Protein AF-A0A1A6HH06-F1 (afdb_monomer_lite)

InterPro domains:
  IPR000832 GPCR, family 2, secretin-like [PF00002] (2-68)
  IPR017981 GPCR, family 2-like, 7TM [PS50261] (1-87)

Foldseek 3Di:
DPPVPVVVLVVVLVVLVVVLVVCVVVCVVPDDDPPSVVVNVVVVVVSVVVVVVVVVVVVVVVVVVVVVVVVVVVVVVVVVCVVVVPD

Secondary structure (DSSP, 8-sta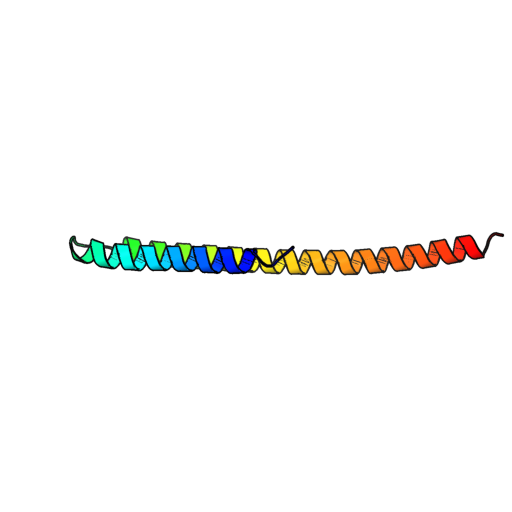te):
--SSHHHHHHHHHHHHHHHHHHHHHHHTTSS--HHHHHHHHHHHHHHHHHHHHHHHHHHHHHHHHHHHHHHHHHHHHHHHHHHHS--

Radius of gyration: 24.96 Å; chains: 1; bounding box: 42×17×80 Å

Sequence (87 aa):
PIQNTSTTLHLQLSICLFLADLLFLTGINRTEPKVLCSLIAGMLHYLYLASFMWMFLEGLHLFLTVRNLKVANYSNSGRFKKRFMYP

Organism: Neotoma lepida (NCBI:txid56216)

pLDDT: mean 72.63, std 11.3, range [42.53, 92.06]

Structure (mmCIF, N/CA/C/O backbone):
data_AF-A0A1A6HH06-F1
#
_entry.id   AF-A0A1A6HH06-F1
#
loop_
_atom_site.group_PDB
_atom_site.id
_atom_site.type_symbol
_atom_site.label_atom_id
_atom_site.label_alt_id
_atom_site.label_comp_id
_atom_site.label_asym_id
_atom_site.label_entity_id
_atom_site.label_seq_id
_atom_site.pdbx_PDB_ins_code
_atom_site.Cartn_x
_atom_site.Cartn_y
_atom_site.Cartn_z
_atom_site.occupancy
_atom_site.B_iso_or_equiv
_atom_site.auth_seq_id
_atom_site.auth_comp_id
_atom_site.auth_asym_id
_atom_site.auth_atom_id
_atom_site.pdbx_PDB_model_num
ATOM 1 N N . PRO A 1 1 ? -1.960 9.263 -18.474 1.00 42.53 1 PRO A N 1
ATOM 2 C CA . PRO A 1 1 ? -3.234 8.732 -17.926 1.00 42.53 1 PRO A CA 1
ATOM 3 C C . PRO A 1 1 ? -3.037 7.820 -16.691 1.00 42.53 1 PRO A C 1
ATOM 5 O O . PRO A 1 1 ? -3.581 6.725 -16.653 1.00 42.53 1 PRO A O 1
ATOM 8 N N . ILE A 1 2 ? -2.262 8.254 -15.681 1.00 43.94 2 ILE A N 1
ATOM 9 C CA . ILE A 1 2 ? -1.821 7.344 -14.596 1.00 43.94 2 ILE A CA 1
ATOM 10 C C . ILE A 1 2 ? -1.692 8.042 -13.227 1.00 43.94 2 ILE A C 1
ATOM 12 O O . ILE A 1 2 ? -0.886 7.650 -12.397 1.00 43.94 2 ILE A O 1
ATOM 16 N N . GLN A 1 3 ? -2.460 9.104 -12.965 1.00 53.53 3 GLN A N 1
ATOM 17 C CA . GLN A 1 3 ? -2.347 9.847 -11.695 1.00 53.53 3 GLN A CA 1
ATOM 18 C C . GLN A 1 3 ? -3.459 9.530 -10.681 1.00 53.53 3 GLN A C 1
ATOM 20 O O . GLN A 1 3 ? -3.537 10.189 -9.652 1.00 53.53 3 GLN A O 1
ATOM 25 N N . ASN A 1 4 ? -4.318 8.533 -10.944 1.00 61.00 4 ASN A N 1
ATOM 26 C CA . ASN A 1 4 ? -5.500 8.281 -10.107 1.00 61.00 4 ASN A CA 1
ATOM 27 C C . ASN A 1 4 ? -5.377 7.051 -9.180 1.00 61.00 4 ASN A C 1
ATOM 29 O O . ASN A 1 4 ? -6.075 6.945 -8.178 1.00 61.00 4 ASN A O 1
ATOM 33 N N . THR A 1 5 ? -4.474 6.109 -9.451 1.00 64.31 5 THR A N 1
ATOM 34 C CA . THR A 1 5 ? -4.390 4.857 -8.671 1.00 64.31 5 THR A CA 1
ATOM 35 C C . THR A 1 5 ? -3.892 5.112 -7.248 1.00 64.31 5 THR A C 1
ATOM 37 O O . THR A 1 5 ? -4.497 4.634 -6.292 1.00 64.31 5 THR A O 1
ATOM 40 N N . SER A 1 6 ? -2.874 5.963 -7.089 1.00 65.06 6 SER A N 1
ATOM 41 C CA . SER A 1 6 ? -2.356 6.369 -5.778 1.00 65.06 6 SER A CA 1
ATOM 42 C C . SER A 1 6 ? -3.374 7.178 -4.969 1.00 65.06 6 SER A C 1
ATOM 44 O O . SER A 1 6 ? -3.572 6.913 -3.786 1.00 65.06 6 SER A O 1
ATOM 46 N N . THR A 1 7 ? -4.071 8.133 -5.592 1.00 65.62 7 THR A N 1
ATOM 47 C CA . THR A 1 7 ? -5.076 8.966 -4.907 1.00 65.62 7 THR A CA 1
ATOM 48 C C . THR A 1 7 ? -6.282 8.154 -4.456 1.00 65.62 7 THR A C 1
ATOM 50 O O . THR A 1 7 ? -6.760 8.352 -3.342 1.00 65.62 7 THR A O 1
ATOM 53 N N . THR A 1 8 ? -6.729 7.194 -5.269 1.00 69.38 8 THR A N 1
ATOM 54 C CA . THR A 1 8 ? -7.824 6.284 -4.899 1.00 69.38 8 THR A CA 1
ATOM 55 C C . THR A 1 8 ? -7.427 5.412 -3.708 1.00 69.38 8 THR A C 1
ATOM 57 O O . THR A 1 8 ? -8.228 5.203 -2.802 1.00 69.38 8 THR A O 1
ATOM 60 N N . LEU A 1 9 ? -6.167 4.971 -3.651 1.00 72.56 9 LEU A N 1
ATOM 61 C CA . LEU A 1 9 ? -5.655 4.150 -2.556 1.00 72.56 9 LEU A CA 1
ATOM 62 C C . LEU A 1 9 ? -5.585 4.924 -1.238 1.00 72.56 9 LEU A C 1
ATOM 64 O O . LEU A 1 9 ? -6.038 4.427 -0.211 1.00 72.56 9 LEU A O 1
ATOM 68 N N . HIS A 1 10 ? -5.097 6.166 -1.277 1.00 73.19 10 HIS A N 1
ATOM 69 C CA . HIS A 1 10 ? -5.078 7.059 -0.115 1.00 73.19 10 HIS A CA 1
ATOM 70 C C . HIS A 1 10 ? -6.487 7.411 0.383 1.00 73.19 10 HIS A C 1
ATOM 72 O O . HIS A 1 10 ? -6.699 7.487 1.595 1.00 73.19 10 HIS A O 1
ATOM 78 N N . LEU A 1 11 ? -7.451 7.587 -0.529 1.00 77.62 11 LEU A N 1
ATOM 79 C CA . LEU A 1 11 ? -8.861 7.798 -0.191 1.00 77.62 11 LEU A CA 1
ATOM 80 C C . LEU A 1 11 ? -9.478 6.556 0.455 1.00 77.62 11 LEU A C 1
ATOM 82 O O . LEU A 1 11 ? -10.105 6.678 1.501 1.00 77.62 11 LEU A O 1
ATOM 86 N N . GLN A 1 12 ? -9.257 5.368 -0.116 1.00 75.56 12 GLN A N 1
ATOM 87 C CA . GLN A 1 12 ? -9.765 4.106 0.427 1.00 75.56 12 GLN A CA 1
ATOM 88 C C . GLN A 1 12 ? -9.221 3.860 1.843 1.00 75.56 12 GLN A C 1
ATOM 90 O O . GLN A 1 12 ? -9.980 3.518 2.744 1.00 75.56 12 GLN A O 1
ATOM 95 N N . LEU A 1 13 ? -7.924 4.113 2.057 1.00 74.88 13 LEU A N 1
ATOM 96 C CA . LEU A 1 13 ? -7.260 3.970 3.356 1.00 74.88 13 LEU A CA 1
ATOM 97 C C . LEU A 1 13 ? -7.746 5.024 4.364 1.00 74.88 13 LEU A C 1
ATOM 99 O O . LEU A 1 13 ? -8.049 4.675 5.502 1.00 74.88 13 LEU A O 1
ATOM 103 N N . SER A 1 14 ? -7.889 6.288 3.939 1.00 79.31 14 SER A N 1
ATOM 104 C CA . SER A 1 14 ? -8.445 7.361 4.782 1.00 79.31 14 SER A CA 1
ATOM 105 C C . SER A 1 14 ? -9.888 7.080 5.181 1.00 79.31 14 SER A C 1
ATOM 107 O O . SER A 1 14 ? -10.244 7.290 6.332 1.00 79.31 14 SER A O 1
ATOM 109 N N . ILE A 1 15 ? -10.712 6.567 4.265 1.00 81.38 15 ILE A N 1
ATOM 110 C CA . ILE A 1 15 ? -12.102 6.187 4.541 1.00 81.38 15 ILE A CA 1
ATOM 111 C C . ILE A 1 15 ? -12.154 4.995 5.500 1.00 81.38 15 ILE A C 1
ATOM 113 O O . ILE A 1 15 ? -12.945 5.019 6.437 1.00 81.38 15 ILE A O 1
ATOM 117 N N . CYS A 1 16 ? -11.299 3.982 5.325 1.00 78.19 16 CYS A N 1
ATOM 118 C CA . CYS A 1 16 ? -11.204 2.854 6.255 1.00 78.19 16 CYS A CA 1
ATOM 119 C C . CYS A 1 16 ? -10.773 3.295 7.663 1.00 78.19 16 CYS A C 1
ATOM 121 O O . CYS A 1 16 ? -11.367 2.845 8.639 1.00 78.19 16 CYS A O 1
ATOM 123 N N . LEU A 1 17 ? -9.782 4.187 7.777 1.00 77.44 17 LEU A N 1
ATOM 124 C CA . LEU A 1 17 ? -9.358 4.764 9.059 1.00 77.44 17 LEU A CA 1
ATOM 125 C C . LEU A 1 17 ? -10.437 5.656 9.670 1.00 77.44 17 LEU A C 1
ATOM 127 O O . LEU A 1 17 ? -10.679 5.592 10.867 1.00 77.44 17 LEU A O 1
ATOM 131 N N . PHE A 1 18 ? -11.130 6.448 8.857 1.00 83.31 18 PHE A N 1
ATOM 132 C CA . PHE A 1 18 ? -12.223 7.285 9.333 1.00 83.31 1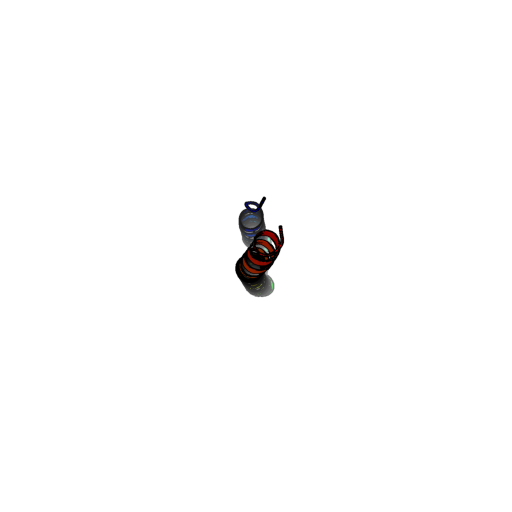8 PHE A CA 1
ATOM 133 C C . PHE A 1 18 ? -13.388 6.439 9.848 1.00 83.31 18 PHE A C 1
ATOM 135 O O . PHE A 1 18 ? -13.906 6.705 10.923 1.00 83.31 18 PHE A O 1
ATOM 142 N N . LEU A 1 19 ? -13.766 5.379 9.129 1.00 79.00 19 LEU A N 1
ATOM 143 C CA . LEU A 1 19 ? -14.768 4.411 9.581 1.00 79.00 19 LEU A CA 1
ATOM 144 C C . LEU A 1 19 ? -14.327 3.695 10.857 1.00 79.00 19 LEU A C 1
ATOM 146 O O . LEU A 1 19 ? -15.156 3.485 11.734 1.00 79.00 19 LEU A O 1
ATOM 150 N N . ALA A 1 20 ? -13.046 3.344 10.980 1.00 73.81 20 ALA A N 1
ATOM 151 C CA . ALA A 1 20 ? -12.483 2.766 12.194 1.00 73.81 20 ALA A CA 1
ATOM 152 C C . ALA A 1 20 ? -12.634 3.692 13.404 1.00 73.81 20 ALA A C 1
ATOM 154 O O . ALA A 1 20 ? -13.128 3.259 14.443 1.00 73.81 20 ALA A O 1
ATOM 155 N N . ASP A 1 21 ? -12.248 4.957 13.251 1.00 72.94 21 ASP A N 1
ATOM 156 C CA . ASP A 1 21 ? -12.318 5.966 14.306 1.00 72.94 21 ASP A CA 1
ATOM 157 C C . ASP A 1 21 ? -13.774 6.313 14.644 1.00 72.94 21 ASP A C 1
ATOM 159 O O . ASP A 1 21 ? -14.151 6.379 15.809 1.00 72.94 21 ASP A O 1
ATOM 163 N N . LEU A 1 22 ? -14.639 6.427 13.632 1.00 80.25 22 LEU A N 1
ATOM 164 C CA . LEU A 1 22 ? -16.068 6.691 13.799 1.00 80.25 22 LEU A CA 1
ATOM 165 C C . LEU A 1 22 ? -16.770 5.520 14.497 1.00 80.25 22 LEU A C 1
ATOM 167 O O . LEU A 1 22 ? -17.579 5.748 15.398 1.00 80.25 22 LEU A O 1
ATOM 171 N N . LEU A 1 23 ? -16.426 4.275 14.148 1.00 71.25 23 LEU A N 1
ATOM 172 C CA . LEU A 1 23 ? -16.894 3.068 14.836 1.00 71.25 23 LEU A CA 1
ATOM 173 C C . LEU A 1 23 ? -16.328 2.948 16.252 1.00 71.25 23 LEU A C 1
ATOM 175 O O . LEU A 1 23 ? -17.031 2.476 17.139 1.00 71.25 23 LEU A O 1
ATOM 179 N N . PHE A 1 24 ? -15.095 3.390 16.497 1.00 66.31 24 PHE A N 1
ATOM 180 C CA . PHE A 1 24 ? -14.526 3.460 17.842 1.00 66.31 24 PHE A CA 1
ATOM 181 C C . PHE A 1 24 ? -15.281 4.483 18.705 1.00 66.31 24 PHE A C 1
ATOM 183 O O . PHE A 1 24 ? -15.694 4.173 19.824 1.00 66.31 24 PHE A O 1
ATOM 190 N N . LEU A 1 25 ? -15.557 5.665 18.147 1.00 71.69 25 LEU A N 1
ATOM 191 C CA . LEU A 1 25 ? -16.291 6.744 18.804 1.00 71.69 25 LEU A CA 1
ATOM 192 C C . LEU A 1 25 ? -17.759 6.370 19.085 1.00 71.69 25 LEU A C 1
ATOM 194 O O . LEU A 1 25 ? -18.282 6.688 20.150 1.00 71.69 25 LEU A O 1
ATOM 198 N N . THR A 1 26 ? -18.424 5.656 18.167 1.00 70.12 26 THR A N 1
ATOM 199 C CA . THR A 1 26 ? -19.802 5.154 18.367 1.00 70.12 26 THR A CA 1
ATOM 200 C C . THR A 1 26 ? -19.868 3.881 19.215 1.00 70.12 26 THR A C 1
ATOM 202 O O . THR A 1 26 ? -20.822 3.706 19.972 1.00 70.12 26 THR A O 1
ATOM 205 N N . GLY A 1 27 ? -18.857 3.013 19.141 1.00 64.81 27 GLY A N 1
ATOM 206 C CA . GLY A 1 27 ? -18.750 1.770 19.908 1.00 64.81 27 GLY A CA 1
ATOM 207 C C . GLY A 1 27 ? -18.404 1.982 21.382 1.00 64.81 27 GLY A C 1
ATOM 208 O O . GLY A 1 27 ? -18.836 1.204 22.225 1.00 64.81 27 GLY A O 1
ATOM 209 N N . ILE A 1 28 ? -17.724 3.075 21.746 1.00 60.31 28 ILE A N 1
ATOM 210 C CA . ILE A 1 28 ? -17.540 3.465 23.158 1.00 60.31 28 ILE A CA 1
ATOM 211 C C . ILE A 1 28 ? -18.882 3.626 23.891 1.00 60.31 28 ILE A C 1
ATOM 213 O O . ILE A 1 28 ? -18.970 3.347 25.085 1.00 60.31 28 ILE A O 1
ATOM 217 N N . ASN A 1 29 ? -19.949 4.002 23.181 1.00 60.88 29 ASN A N 1
ATOM 218 C CA . ASN A 1 29 ? -21.285 4.118 23.762 1.00 60.88 29 ASN A CA 1
ATOM 219 C C . ASN A 1 29 ? -21.962 2.751 24.014 1.00 60.88 29 ASN A C 1
ATOM 221 O O . ASN A 1 29 ? -22.977 2.688 24.708 1.00 60.88 29 ASN A O 1
ATOM 225 N N . ARG A 1 30 ? -21.438 1.655 23.444 1.00 53.09 30 ARG A N 1
ATOM 226 C CA . ARG A 1 30 ? -21.961 0.283 23.555 1.00 53.09 30 ARG A CA 1
ATOM 227 C C . ARG A 1 30 ? -20.812 -0.733 23.430 1.00 53.09 30 ARG A C 1
ATOM 229 O O . ARG A 1 30 ? -20.520 -1.185 22.334 1.00 53.09 30 ARG A O 1
ATOM 236 N N . THR A 1 31 ? -20.172 -1.041 24.562 1.00 51.34 31 THR A N 1
ATOM 237 C CA . THR A 1 31 ? -19.478 -2.309 24.902 1.00 51.34 31 THR A CA 1
ATOM 238 C C . THR A 1 31 ? -18.882 -3.172 23.763 1.00 51.34 31 THR A C 1
ATOM 240 O O . THR A 1 31 ? -19.604 -3.728 22.946 1.00 51.34 31 THR A O 1
ATOM 243 N N . GLU A 1 32 ? -17.563 -3.423 23.862 1.00 57.34 32 GLU A N 1
ATOM 244 C CA . GLU A 1 32 ? -16.822 -4.602 23.343 1.00 57.34 32 GLU A CA 1
ATOM 245 C C . GLU A 1 32 ? -16.492 -4.699 21.830 1.00 57.34 32 GLU A C 1
ATOM 247 O O . GLU A 1 32 ? -17.101 -5.496 21.120 1.00 57.34 32 GLU A O 1
ATOM 252 N N . PRO A 1 33 ? -15.425 -4.051 21.306 1.00 61.03 33 PRO A N 1
ATOM 253 C CA . PRO A 1 33 ? -15.003 -4.335 19.933 1.00 61.03 33 PRO A CA 1
ATOM 254 C C . PRO A 1 33 ? -13.518 -4.713 19.798 1.00 61.03 33 PRO A C 1
ATOM 256 O O . PRO A 1 33 ? -12.702 -3.957 19.276 1.00 61.03 33 PRO A O 1
ATOM 259 N N . LYS A 1 34 ? -13.164 -5.956 20.155 1.00 61.75 34 LYS A N 1
ATOM 260 C CA . LYS A 1 34 ? -11.928 -6.608 19.651 1.00 61.75 34 LYS A CA 1
ATOM 261 C C . LYS A 1 34 ? -11.990 -6.879 18.138 1.00 61.75 34 LYS A C 1
ATOM 263 O O . LYS A 1 34 ? -10.959 -6.962 17.475 1.00 61.75 34 LYS A O 1
ATOM 268 N N . VAL A 1 35 ? -13.203 -6.980 17.592 1.00 66.00 35 VAL A N 1
ATOM 269 C CA . VAL A 1 35 ? -13.479 -7.308 16.184 1.00 66.00 35 VAL A CA 1
ATOM 270 C C . VAL A 1 35 ? -13.033 -6.187 15.237 1.00 66.00 35 VAL A C 1
ATOM 272 O O . VAL A 1 35 ? -12.481 -6.462 14.176 1.00 66.00 35 VAL A O 1
ATOM 275 N N . LEU A 1 36 ? -13.196 -4.923 15.643 1.00 69.75 36 LEU A N 1
ATOM 276 C CA . LEU A 1 36 ? -12.848 -3.768 14.810 1.00 69.75 36 LEU A CA 1
ATOM 277 C C . LEU A 1 36 ? -11.339 -3.664 14.573 1.00 69.75 36 LEU A C 1
ATOM 279 O O . LEU A 1 36 ? -10.912 -3.502 13.435 1.00 69.75 36 LEU A O 1
ATOM 283 N N . CYS A 1 37 ? -10.525 -3.837 15.620 1.00 70.69 37 CYS A N 1
ATOM 284 C CA . CYS A 1 37 ? -9.064 -3.787 15.506 1.00 70.69 37 CYS A CA 1
ATOM 285 C C . CYS A 1 37 ? -8.534 -4.853 14.530 1.00 70.69 37 CYS A C 1
ATOM 287 O O . CYS A 1 37 ? -7.718 -4.560 13.656 1.00 70.69 37 CYS A O 1
ATOM 289 N N . SER A 1 38 ? -9.065 -6.077 14.618 1.00 77.62 38 SER A N 1
ATOM 290 C CA . SER A 1 38 ? -8.698 -7.165 13.708 1.00 77.62 38 SER A CA 1
ATOM 291 C C . SER A 1 38 ? -9.137 -6.893 12.263 1.00 77.62 38 SER A C 1
ATOM 293 O O . SER A 1 38 ? -8.370 -7.156 11.336 1.00 77.62 38 SER A O 1
ATOM 295 N N . LEU A 1 39 ? -10.321 -6.303 12.061 1.00 77.81 39 LEU A N 1
ATOM 296 C CA . LEU A 1 39 ? -10.822 -5.948 10.733 1.00 77.81 39 LEU A CA 1
ATOM 297 C C . LEU A 1 39 ? -9.973 -4.856 10.066 1.00 77.81 39 LEU A C 1
ATOM 299 O O . LEU A 1 39 ? -9.657 -4.966 8.884 1.00 77.81 39 LEU A O 1
ATOM 303 N N . ILE A 1 40 ? -9.565 -3.832 10.821 1.00 76.62 40 ILE A N 1
ATOM 304 C CA . ILE A 1 40 ? -8.707 -2.745 10.323 1.00 76.62 40 ILE A CA 1
ATOM 305 C C . ILE A 1 40 ? -7.328 -3.284 9.960 1.00 76.62 40 ILE A C 1
ATOM 307 O O . ILE A 1 40 ? -6.822 -2.984 8.880 1.00 76.62 40 ILE A O 1
ATOM 311 N N . ALA A 1 41 ? -6.740 -4.118 10.824 1.00 80.38 41 ALA A N 1
ATOM 312 C CA . ALA A 1 41 ? -5.461 -4.761 10.549 1.00 80.38 41 ALA A CA 1
ATOM 313 C C . ALA A 1 41 ? -5.524 -5.609 9.266 1.00 80.38 41 ALA A C 1
ATOM 315 O O . ALA A 1 41 ? -4.631 -5.517 8.423 1.00 80.38 41 ALA A O 1
ATOM 316 N N . GLY A 1 42 ? -6.609 -6.370 9.075 1.00 84.31 42 GLY A N 1
ATOM 317 C CA . GLY A 1 42 ? -6.845 -7.143 7.855 1.00 84.31 42 GLY A CA 1
ATOM 318 C C . GLY A 1 42 ? -7.014 -6.268 6.609 1.00 84.31 42 GLY A C 1
ATOM 319 O O . GLY A 1 42 ? -6.354 -6.501 5.597 1.00 84.31 42 GLY A O 1
ATOM 320 N N . MET A 1 43 ? -7.847 -5.227 6.687 1.00 78.69 43 MET A N 1
ATOM 321 C CA . MET A 1 43 ? -8.082 -4.286 5.584 1.00 78.69 43 MET A CA 1
ATOM 322 C C . MET A 1 43 ? -6.802 -3.562 5.158 1.00 78.69 43 MET A C 1
ATOM 324 O O . MET A 1 43 ? -6.503 -3.485 3.966 1.00 78.69 43 MET A O 1
ATOM 328 N N . LEU A 1 44 ? -6.023 -3.062 6.121 1.00 77.94 44 LEU A N 1
ATOM 329 C CA . LEU A 1 44 ? -4.785 -2.330 5.857 1.00 77.94 44 LEU A CA 1
ATOM 330 C C . LEU A 1 44 ? -3.755 -3.239 5.180 1.00 77.94 44 LEU A C 1
ATOM 332 O O . LEU A 1 44 ? -3.137 -2.844 4.191 1.00 77.94 44 LEU A O 1
ATOM 336 N N . HIS A 1 45 ? -3.636 -4.483 5.651 1.00 83.31 45 HIS A N 1
ATOM 337 C CA . HIS A 1 45 ? -2.745 -5.473 5.055 1.00 83.31 45 HIS A CA 1
ATOM 338 C C . HIS A 1 45 ? -3.133 -5.792 3.600 1.00 83.31 45 HIS A C 1
ATOM 340 O O . HIS A 1 45 ? -2.281 -5.762 2.712 1.00 83.31 45 HIS A O 1
ATOM 346 N N . TYR A 1 46 ? -4.422 -6.025 3.330 1.00 78.50 46 TYR A N 1
ATOM 347 C CA . TYR A 1 46 ? -4.915 -6.343 1.985 1.00 78.50 46 TYR A CA 1
ATOM 348 C C . TYR A 1 46 ? -4.724 -5.181 0.999 1.00 78.50 46 TYR A C 1
ATOM 350 O O . TYR A 1 46 ? -4.324 -5.386 -0.147 1.00 78.50 46 TYR A O 1
ATOM 358 N N . LEU A 1 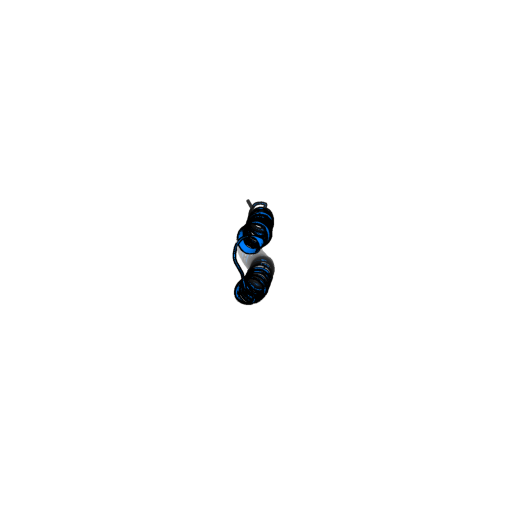47 ? -4.955 -3.945 1.451 1.00 74.38 47 LEU A N 1
ATOM 359 C CA . LEU A 1 47 ? -4.748 -2.745 0.638 1.00 74.38 47 LEU A CA 1
ATOM 360 C C . LEU A 1 47 ? -3.270 -2.499 0.329 1.00 74.38 47 LEU A C 1
ATOM 362 O O . LEU A 1 47 ? -2.939 -2.106 -0.789 1.00 74.38 47 LEU A O 1
ATOM 366 N N . TYR A 1 48 ? -2.377 -2.758 1.286 1.00 72.50 48 TYR A N 1
ATOM 367 C CA . TYR A 1 48 ? -0.937 -2.650 1.059 1.00 72.50 48 TYR A CA 1
ATOM 368 C C . TYR A 1 48 ? -0.446 -3.689 0.043 1.00 72.50 48 TYR A C 1
ATOM 370 O O . TYR A 1 48 ? 0.332 -3.374 -0.849 1.00 72.50 48 TYR A O 1
ATOM 378 N N . LEU A 1 49 ? -0.955 -4.921 0.113 1.00 84.75 49 LEU A N 1
ATOM 379 C CA . LEU A 1 49 ? -0.679 -5.948 -0.895 1.00 84.75 49 LEU A CA 1
ATOM 380 C C . LEU A 1 49 ? -1.200 -5.545 -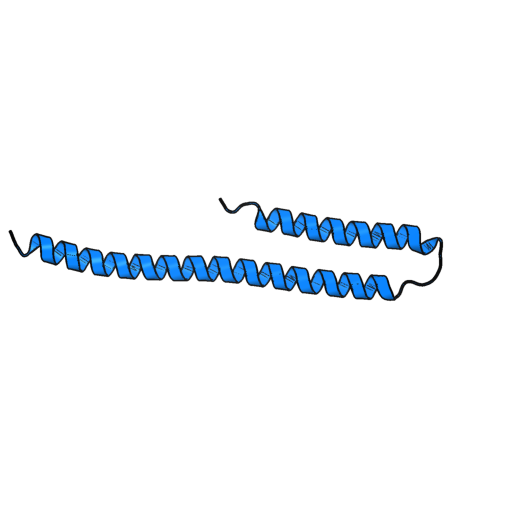2.279 1.00 84.75 49 LEU A C 1
ATOM 382 O O . LEU A 1 49 ? -0.486 -5.687 -3.271 1.00 84.75 49 LEU A O 1
ATOM 386 N N . ALA A 1 50 ? -2.421 -5.009 -2.351 1.00 81.31 50 ALA A N 1
ATOM 387 C CA . ALA A 1 50 ? -3.008 -4.541 -3.601 1.00 81.31 50 ALA A CA 1
ATOM 388 C C . ALA A 1 50 ? -2.202 -3.384 -4.218 1.00 81.3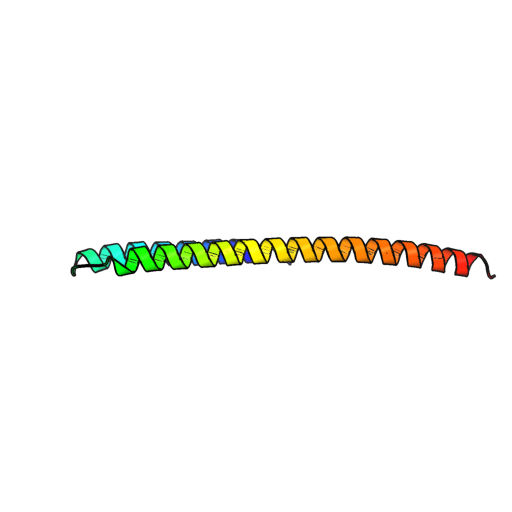1 50 ALA A C 1
ATOM 390 O O . ALA A 1 50 ? -1.963 -3.389 -5.426 1.00 81.31 50 ALA A O 1
ATOM 391 N N . SER A 1 51 ? -1.729 -2.434 -3.400 1.00 77.38 51 SER A N 1
ATOM 392 C CA . SER A 1 51 ? -0.865 -1.332 -3.848 1.00 77.38 51 SER A CA 1
ATOM 393 C C . SER A 1 51 ? 0.456 -1.851 -4.411 1.00 77.38 51 SER A C 1
ATOM 395 O O . SER A 1 51 ? 0.880 -1.446 -5.494 1.00 77.38 51 SER A O 1
ATOM 397 N N . PHE A 1 52 ? 1.068 -2.804 -3.708 1.00 81.19 52 PHE A N 1
ATOM 398 C CA . PHE A 1 52 ? 2.341 -3.392 -4.088 1.00 81.19 52 PHE A CA 1
ATOM 399 C C . PHE A 1 52 ? 2.218 -4.182 -5.391 1.00 81.19 52 PHE A C 1
ATOM 401 O O . PHE A 1 52 ? 3.041 -4.026 -6.292 1.00 81.19 52 PHE A O 1
ATOM 408 N N . MET A 1 53 ? 1.151 -4.974 -5.531 1.00 87.00 53 MET A N 1
ATOM 409 C CA . MET A 1 53 ? 0.856 -5.710 -6.758 1.00 87.00 53 MET A CA 1
ATOM 410 C C . MET A 1 53 ? 0.621 -4.762 -7.935 1.00 87.00 53 MET A C 1
ATOM 412 O O . MET A 1 53 ? 1.157 -4.991 -9.017 1.00 87.00 53 MET A O 1
ATOM 416 N N . TRP A 1 54 ? -0.137 -3.683 -7.730 1.00 80.75 54 TRP A N 1
ATOM 417 C CA . TRP A 1 54 ? -0.403 -2.697 -8.775 1.00 80.75 54 TRP A CA 1
ATOM 418 C C . TRP A 1 54 ? 0.878 -1.986 -9.229 1.00 80.75 54 TRP A C 1
ATOM 420 O O . TRP A 1 54 ? 1.132 -1.861 -10.426 1.00 80.75 54 TRP A O 1
ATOM 430 N N . MET A 1 55 ? 1.726 -1.573 -8.285 1.00 83.19 55 MET A N 1
ATOM 431 C CA . MET A 1 55 ? 3.005 -0.923 -8.581 1.00 83.19 55 MET A CA 1
ATOM 432 C C . MET A 1 55 ? 4.001 -1.887 -9.246 1.00 83.19 55 MET A C 1
ATOM 434 O O . MET A 1 55 ? 4.725 -1.495 -10.162 1.00 83.19 55 MET A O 1
ATOM 438 N N . PHE A 1 56 ? 4.000 -3.165 -8.852 1.00 89.31 56 PHE A N 1
ATOM 439 C CA . PHE A 1 56 ? 4.788 -4.204 -9.514 1.00 89.31 56 PHE A CA 1
ATOM 440 C C . PHE A 1 56 ? 4.303 -4.466 -10.945 1.00 89.31 56 PHE A C 1
ATOM 442 O O . PHE A 1 56 ? 5.123 -4.597 -11.852 1.00 89.31 56 PHE A O 1
ATOM 449 N N . LEU A 1 57 ? 2.986 -4.499 -11.172 1.00 88.50 57 LEU A N 1
ATOM 450 C CA . LEU A 1 57 ? 2.397 -4.691 -12.497 1.00 88.50 57 LEU A CA 1
ATOM 451 C C . LEU A 1 57 ? 2.710 -3.520 -13.434 1.00 88.50 57 LEU A C 1
ATOM 453 O O . LEU A 1 57 ? 3.110 -3.750 -14.572 1.00 88.50 57 LEU A O 1
ATOM 457 N N . GLU A 1 58 ? 2.595 -2.281 -12.952 1.00 82.19 58 GLU A N 1
ATOM 458 C CA . GLU A 1 58 ? 3.035 -1.075 -13.670 1.00 82.19 58 GLU A CA 1
ATOM 459 C C . GLU A 1 58 ? 4.528 -1.161 -14.040 1.00 82.19 58 GLU A C 1
ATOM 461 O O . GLU A 1 58 ? 4.904 -0.925 -15.192 1.00 82.19 58 GLU A O 1
ATOM 466 N N . GLY A 1 59 ? 5.381 -1.583 -13.098 1.00 89.12 59 GLY A N 1
ATOM 467 C CA . GLY A 1 59 ? 6.811 -1.792 -13.337 1.00 89.12 59 GLY A CA 1
ATOM 468 C C . GLY A 1 59 ? 7.098 -2.885 -14.372 1.00 89.12 59 GLY A C 1
ATOM 469 O O . GLY A 1 59 ? 7.915 -2.690 -15.276 1.00 89.12 59 GLY A O 1
ATOM 470 N N . LEU A 1 60 ? 6.391 -4.015 -14.294 1.00 92.06 60 LEU A N 1
ATOM 471 C CA . LEU A 1 60 ? 6.501 -5.112 -15.255 1.00 92.06 60 LEU A CA 1
ATOM 472 C C . LEU A 1 60 ? 6.018 -4.685 -16.645 1.00 92.06 60 LEU A C 1
ATOM 474 O O . LEU A 1 60 ? 6.662 -5.001 -17.646 1.00 92.06 60 LEU A O 1
ATOM 478 N N . HIS A 1 61 ? 4.918 -3.937 -16.713 1.00 87.06 61 HIS A N 1
ATOM 479 C CA . HIS A 1 61 ? 4.364 -3.403 -17.951 1.00 87.06 61 HIS A CA 1
ATOM 480 C C . HIS A 1 61 ? 5.353 -2.452 -18.639 1.00 87.06 61 HIS A C 1
ATOM 482 O O . HIS A 1 61 ? 5.606 -2.575 -19.843 1.00 87.06 61 HIS A O 1
ATOM 48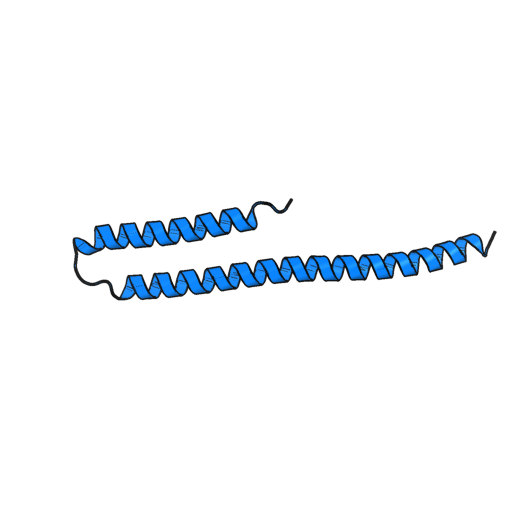8 N N . LEU A 1 62 ? 5.995 -1.565 -17.872 1.00 88.94 62 LEU A N 1
ATOM 489 C CA . LEU A 1 62 ? 7.079 -0.717 -18.366 1.00 88.94 62 LEU A CA 1
ATOM 490 C C . LEU A 1 62 ? 8.274 -1.543 -18.852 1.00 88.94 62 LEU A C 1
ATOM 492 O O . LEU A 1 62 ? 8.780 -1.308 -19.951 1.00 88.94 62 LEU A O 1
ATOM 496 N N . PHE A 1 63 ? 8.699 -2.545 -18.082 1.00 88.81 63 PHE A N 1
ATOM 497 C CA . PHE A 1 63 ? 9.832 -3.396 -18.441 1.00 88.81 63 PHE A CA 1
ATOM 498 C C . PHE A 1 63 ? 9.590 -4.171 -19.743 1.00 88.81 63 PHE A C 1
ATOM 500 O O . PHE A 1 63 ? 10.432 -4.162 -20.648 1.00 88.81 63 PHE A O 1
ATOM 507 N N . LEU A 1 64 ? 8.420 -4.800 -19.876 1.00 87.38 64 LEU A N 1
ATOM 508 C CA . LEU A 1 64 ? 8.003 -5.495 -21.092 1.00 87.38 64 LEU A CA 1
ATOM 509 C C . LEU A 1 64 ? 7.918 -4.529 -22.274 1.00 87.38 64 LEU A C 1
ATOM 511 O O . LEU A 1 64 ? 8.399 -4.860 -23.357 1.00 87.38 64 LEU A O 1
ATOM 515 N N . THR A 1 65 ? 7.380 -3.325 -22.079 1.00 88.69 65 THR A N 1
ATOM 516 C CA . THR A 1 65 ? 7.312 -2.297 -23.128 1.00 88.69 65 THR A CA 1
ATOM 517 C C . THR A 1 65 ? 8.708 -1.901 -23.609 1.00 88.69 65 THR A C 1
ATOM 519 O O . THR A 1 65 ? 8.967 -1.913 -24.810 1.00 88.69 65 THR A O 1
ATOM 522 N N . VAL A 1 66 ? 9.656 -1.644 -22.703 1.00 89.12 66 VAL A N 1
ATOM 523 C CA . VAL A 1 66 ? 11.047 -1.307 -23.060 1.00 89.12 66 VAL A CA 1
ATOM 524 C C . VAL A 1 66 ? 11.729 -2.452 -23.814 1.00 89.12 66 VAL A C 1
ATOM 526 O O . VAL A 1 66 ? 12.418 -2.222 -24.811 1.00 89.12 66 VAL A O 1
ATOM 529 N N . ARG A 1 67 ? 11.523 -3.703 -23.385 1.00 85.00 67 ARG A N 1
ATOM 530 C CA . ARG A 1 67 ? 12.068 -4.887 -24.070 1.00 85.00 67 ARG A CA 1
ATOM 531 C C . ARG A 1 67 ? 11.480 -5.061 -25.469 1.00 85.00 67 ARG A C 1
ATOM 533 O O . ARG A 1 67 ? 12.242 -5.295 -26.407 1.00 85.00 67 ARG A O 1
ATOM 540 N N . ASN A 1 68 ? 10.166 -4.899 -25.619 1.00 82.19 68 ASN A N 1
ATOM 541 C CA . ASN A 1 68 ? 9.485 -4.945 -26.913 1.00 82.19 68 ASN A CA 1
ATOM 542 C C . ASN A 1 68 ? 9.941 -3.808 -27.834 1.00 82.19 68 ASN A C 1
ATOM 544 O O . ASN A 1 68 ? 10.226 -4.049 -29.002 1.00 82.19 68 ASN A O 1
ATOM 548 N N . LEU A 1 69 ? 10.110 -2.589 -27.318 1.00 81.44 69 LEU A N 1
ATOM 549 C CA . LEU A 1 69 ? 10.657 -1.473 -28.091 1.00 81.44 69 LEU A CA 1
ATOM 550 C C . LEU A 1 69 ? 12.090 -1.756 -28.548 1.00 81.44 69 LEU A C 1
ATOM 552 O O . LEU A 1 69 ? 12.420 -1.501 -29.703 1.00 81.44 69 LEU A O 1
ATOM 556 N N . LYS A 1 70 ? 12.935 -2.346 -27.693 1.00 77.44 70 LYS A N 1
ATOM 557 C CA . LYS A 1 70 ? 14.305 -2.727 -28.068 1.00 77.44 70 LYS A CA 1
ATOM 558 C C . LYS A 1 70 ? 14.327 -3.815 -29.146 1.00 77.44 70 LYS A C 1
ATOM 560 O O . LYS A 1 70 ? 15.112 -3.718 -30.088 1.00 77.44 70 LYS A O 1
ATOM 565 N N . VAL A 1 71 ? 13.449 -4.818 -29.048 1.00 76.62 71 VAL A N 1
ATOM 566 C CA . VAL A 1 71 ? 13.337 -5.889 -30.056 1.00 76.62 71 VAL A CA 1
ATOM 567 C C . VAL A 1 71 ? 12.779 -5.360 -31.379 1.00 76.62 71 VAL A C 1
ATOM 569 O O . VAL A 1 71 ? 13.294 -5.693 -32.445 1.00 76.62 71 VAL A O 1
ATOM 572 N N . ALA A 1 72 ? 11.782 -4.474 -31.321 1.00 75.62 72 ALA A N 1
ATOM 573 C CA . ALA A 1 72 ? 11.221 -3.809 -32.487 1.00 75.62 72 ALA A CA 1
ATOM 574 C C . ALA A 1 72 ? 12.248 -2.885 -33.147 1.00 75.62 72 ALA A C 1
ATOM 576 O O . ALA A 1 72 ? 12.312 -2.837 -34.369 1.00 75.62 72 ALA A O 1
ATOM 577 N N . ASN A 1 73 ? 13.093 -2.203 -32.370 1.00 75.12 73 ASN A N 1
ATOM 578 C CA . ASN A 1 73 ? 14.164 -1.358 -32.895 1.00 75.12 73 ASN A CA 1
ATOM 579 C C . ASN A 1 73 ? 15.261 -2.190 -33.584 1.00 75.12 73 ASN A C 1
ATOM 581 O O . ASN A 1 73 ? 15.678 -1.852 -34.690 1.00 75.12 73 ASN A O 1
ATOM 585 N N . TYR A 1 74 ? 15.648 -3.335 -33.011 1.00 69.62 74 TYR A N 1
ATOM 586 C CA . TYR A 1 74 ? 16.550 -4.284 -33.674 1.00 69.62 74 TYR A CA 1
ATOM 587 C C . TYR A 1 74 ? 15.946 -4.831 -34.979 1.00 69.62 74 TYR A C 1
ATOM 589 O O . TYR A 1 74 ? 16.592 -4.812 -36.028 1.00 69.62 74 TYR A O 1
ATOM 597 N N . SER A 1 75 ? 14.676 -5.246 -34.942 1.00 72.06 75 SER A N 1
ATOM 598 C CA . SER A 1 75 ? 13.938 -5.713 -36.122 1.00 72.06 75 SER A CA 1
ATOM 599 C C . SER A 1 75 ? 13.778 -4.613 -37.179 1.00 72.06 75 SER A C 1
ATOM 601 O O . SER A 1 75 ? 13.937 -4.868 -38.373 1.00 72.06 75 SER A O 1
ATOM 603 N N . ASN A 1 76 ? 13.549 -3.365 -36.760 1.00 63.75 76 ASN A N 1
ATOM 604 C CA . ASN A 1 76 ? 13.479 -2.205 -37.641 1.00 63.75 76 ASN A CA 1
ATOM 605 C C . ASN A 1 76 ? 14.834 -1.903 -38.285 1.00 63.75 76 ASN A C 1
ATOM 607 O O . ASN A 1 76 ? 14.876 -1.688 -39.485 1.00 63.75 76 ASN A O 1
ATOM 611 N N . SER A 1 77 ? 15.943 -1.970 -37.543 1.00 61.47 77 SER A N 1
ATOM 612 C CA . SER A 1 77 ? 17.292 -1.834 -38.111 1.00 61.47 77 SER A CA 1
ATOM 613 C C . SER A 1 77 ? 17.593 -2.946 -39.128 1.00 61.47 77 SER A C 1
ATOM 615 O O . SER A 1 77 ? 18.107 -2.682 -40.215 1.00 61.47 77 SER A O 1
ATOM 617 N N . GLY A 1 78 ? 17.158 -4.183 -38.856 1.00 59.81 78 GLY A N 1
ATOM 618 C CA . GLY A 1 78 ? 17.228 -5.294 -39.808 1.00 59.81 78 GLY A CA 1
ATOM 619 C C . GLY A 1 78 ? 16.363 -5.093 -41.060 1.00 59.81 78 GLY A C 1
ATOM 620 O O . GLY A 1 78 ? 16.809 -5.400 -42.166 1.00 59.81 78 GLY A O 1
ATOM 621 N N . ARG A 1 79 ? 15.146 -4.547 -40.924 1.00 60.12 79 ARG A N 1
ATOM 622 C CA . ARG A 1 79 ? 14.266 -4.225 -42.063 1.00 60.12 79 ARG A CA 1
ATOM 623 C C . ARG A 1 79 ? 14.743 -3.003 -42.848 1.00 60.12 79 ARG A C 1
ATOM 625 O O . ARG A 1 79 ? 14.645 -3.010 -44.068 1.00 60.12 79 ARG A O 1
ATOM 632 N N . PHE A 1 80 ? 15.283 -1.993 -42.172 1.00 61.91 80 PHE A N 1
ATOM 633 C CA . PHE A 1 80 ? 15.865 -0.799 -42.777 1.00 61.91 80 PHE A CA 1
ATOM 634 C C . PHE A 1 80 ? 17.111 -1.169 -43.580 1.00 61.91 80 PHE A C 1
ATOM 636 O O . PHE A 1 80 ? 17.202 -0.819 -44.750 1.00 61.91 80 PHE A O 1
ATOM 643 N N . LYS A 1 81 ? 18.001 -2.001 -43.020 1.00 58.16 81 LYS A N 1
ATOM 644 C CA . LYS A 1 81 ? 19.154 -2.546 -43.747 1.00 58.16 81 LYS A CA 1
ATOM 645 C C . LYS A 1 81 ? 18.722 -3.407 -44.940 1.00 58.16 81 LYS A C 1
ATOM 647 O O . LYS A 1 81 ? 19.297 -3.267 -46.007 1.00 58.16 81 LYS A O 1
ATOM 652 N N . LYS A 1 82 ? 17.671 -4.230 -44.816 1.00 58.81 82 LYS A N 1
ATOM 653 C CA . LYS A 1 82 ? 17.112 -4.995 -45.952 1.00 58.81 82 LYS A CA 1
ATOM 654 C C . LYS A 1 82 ? 16.457 -4.118 -47.027 1.00 58.81 82 LYS A C 1
ATOM 656 O O . LYS A 1 82 ? 16.529 -4.480 -48.191 1.00 58.81 82 LYS A O 1
ATOM 661 N N . ARG A 1 83 ? 15.850 -2.983 -46.660 1.00 57.47 83 ARG A N 1
ATOM 662 C CA . ARG A 1 83 ? 15.241 -2.029 -47.605 1.00 57.47 83 ARG A CA 1
ATOM 663 C C . ARG A 1 83 ? 16.257 -1.094 -48.267 1.00 57.47 83 ARG A C 1
ATOM 665 O O . ARG A 1 83 ? 15.968 -0.566 -49.324 1.00 57.47 83 ARG A O 1
ATOM 672 N N . PHE A 1 84 ? 17.427 -0.903 -47.660 1.00 58.75 84 PHE A N 1
ATOM 673 C CA . PHE A 1 84 ? 18.543 -0.157 -48.254 1.00 58.75 84 PHE A CA 1
ATOM 674 C C . PHE A 1 84 ? 19.484 -1.047 -49.090 1.00 58.75 84 PHE A C 1
ATOM 676 O O . PHE A 1 84 ? 20.213 -0.542 -49.933 1.00 58.75 84 PHE A O 1
ATOM 683 N N . MET A 1 85 ? 19.485 -2.367 -48.857 1.00 60.34 85 MET A N 1
ATOM 684 C CA . MET A 1 85 ? 20.325 -3.348 -49.569 1.00 60.34 85 MET A CA 1
ATOM 685 C C . MET A 1 85 ? 19.658 -3.928 -50.833 1.00 60.34 85 MET A C 1
ATOM 687 O O . MET A 1 85 ? 20.259 -4.753 -51.512 1.00 60.34 85 MET A O 1
ATOM 691 N N . TYR A 1 86 ? 18.426 -3.521 -51.142 1.00 52.34 86 TYR A N 1
ATOM 692 C CA . TYR A 1 86 ? 17.762 -3.798 -52.414 1.00 52.34 86 TYR A CA 1
ATOM 693 C C . TYR A 1 86 ? 17.235 -2.464 -52.966 1.00 52.34 86 TYR A C 1
ATOM 695 O O . TYR A 1 86 ? 16.347 -1.898 -52.321 1.00 52.34 86 TYR A O 1
ATOM 703 N N . PRO A 1 87 ? 17.810 -1.926 -54.062 1.00 60.59 87 PRO A N 1
ATOM 704 C CA . PRO A 1 87 ? 17.220 -0.805 -54.792 1.00 60.59 87 PRO A CA 1
ATOM 705 C C . PRO A 1 87 ? 15.878 -1.188 -55.431 1.00 60.59 87 PRO A C 1
ATOM 707 O O . PRO A 1 87 ? 15.693 -2.384 -55.759 1.00 60.59 87 PRO A O 1
#